Protein AF-A0A327JEM6-F1 (afdb_monomer_lite)

InterPro domains:
  IPR012675 Beta-grasp domain superfamily [G3DSA:3.10.20.30] (1-49)

Radius of gyration: 12.93 Å; chains: 1; bounding box: 37×15×33 Å

Organism: NCBI:txid34017

pLDDT: mean 89.33, std 11.74, range [44.41, 97.69]

Foldseek 3Di:
DPPQDKDKDWDFDDPDPPGDTDTDIDIGGDDPPDDPVNVVVVCVVDPPD

Secondary structure (DSSP, 8-state):
-----EEEEEEEE-SSTTSPPEEEEEEEE--TT--HHHHHHHHHHS---

Structure (mmCIF, N/CA/C/O backbone):
data_AF-A0A327JEM6-F1
#
_entry.id   AF-A0A327JEM6-F1
#
loop_
_atom_site.group_PDB
_atom_site.id
_atom_site.type_symbol
_atom_site.label_atom_id
_atom_site.label_alt_id
_atom_site.label_comp_id
_atom_site.label_asym_id
_atom_site.label_entity_id
_atom_site.label_seq_id
_atom_site.pdbx_PDB_ins_code
_atom_site.Cartn_x
_atom_site.Cartn_y
_atom_site.Cartn_z
_atom_site.occupancy
_atom_site.B_iso_or_equiv
_atom_site.auth_seq_id
_atom_site.auth_comp_id
_atom_site.auth_asym_id
_atom_site.auth_atom_id
_atom_site.pdbx_PDB_model_num
ATOM 1 N N . MET A 1 1 ? -24.729 -0.008 13.388 1.00 44.41 1 MET A N 1
ATOM 2 C CA . MET A 1 1 ? -23.866 -0.592 12.345 1.00 44.41 1 MET A CA 1
ATOM 3 C C . MET A 1 1 ? -22.590 0.222 12.333 1.00 44.41 1 MET A C 1
ATOM 5 O O . MET A 1 1 ? -22.650 1.383 11.958 1.00 44.41 1 MET A O 1
ATOM 9 N N . SER A 1 2 ? -21.493 -0.296 12.879 1.00 51.72 2 SER A N 1
ATOM 10 C CA . SER A 1 2 ? -20.202 0.394 12.812 1.00 51.72 2 SER A CA 1
ATOM 11 C C . SER A 1 2 ? -19.821 0.549 11.342 1.00 51.72 2 SER A C 1
ATOM 13 O O . SER A 1 2 ? -19.740 -0.453 10.636 1.00 51.72 2 SER A O 1
ATOM 15 N N . GLU A 1 3 ? -19.651 1.782 10.872 1.00 65.50 3 GLU A N 1
ATOM 16 C CA . GLU A 1 3 ? -19.155 2.058 9.524 1.00 65.50 3 GLU A CA 1
ATOM 17 C C . GLU A 1 3 ? -17.830 1.313 9.325 1.00 65.50 3 GLU A C 1
ATOM 19 O O . GLU A 1 3 ? -16.854 1.561 10.040 1.00 65.50 3 GLU A O 1
ATOM 24 N N . ASN A 1 4 ? -17.804 0.361 8.389 1.00 77.81 4 ASN A N 1
ATOM 25 C CA . ASN A 1 4 ? -16.583 -0.334 8.000 1.00 77.81 4 ASN A CA 1
ATOM 26 C C . ASN A 1 4 ? -15.692 0.666 7.263 1.00 77.81 4 ASN A C 1
ATOM 28 O O . ASN A 1 4 ? -15.802 0.831 6.052 1.00 77.81 4 ASN A O 1
ATOM 32 N N . LYS A 1 5 ? -14.840 1.375 8.007 1.00 90.44 5 LYS A N 1
ATOM 33 C CA . LYS A 1 5 ? -13.853 2.284 7.426 1.00 90.44 5 LYS A CA 1
ATOM 34 C C . LYS A 1 5 ? -12.884 1.476 6.573 1.00 90.44 5 LYS A C 1
ATOM 36 O O . LYS A 1 5 ? -12.328 0.487 7.047 1.00 90.44 5 LYS A O 1
ATOM 41 N N . THR A 1 6 ? -12.659 1.916 5.346 1.00 92.94 6 THR A N 1
ATOM 42 C CA . THR A 1 6 ? -11.655 1.354 4.444 1.00 92.94 6 THR A CA 1
ATOM 43 C C . THR A 1 6 ? -10.536 2.363 4.212 1.00 92.94 6 THR A C 1
ATOM 45 O O . THR A 1 6 ? -10.691 3.564 4.447 1.00 92.94 6 THR A O 1
ATOM 48 N N . ILE A 1 7 ? -9.371 1.866 3.804 1.00 92.88 7 ILE A N 1
ATOM 49 C CA . ILE A 1 7 ? -8.250 2.681 3.338 1.00 92.88 7 ILE A CA 1
ATOM 50 C C . ILE A 1 7 ? -7.929 2.254 1.912 1.00 92.88 7 ILE A C 1
ATOM 52 O O . ILE A 1 7 ? -7.744 1.064 1.649 1.00 92.88 7 ILE A O 1
ATOM 56 N N . LYS A 1 8 ? -7.809 3.243 1.023 1.00 94.94 8 LYS A N 1
ATOM 57 C CA . LYS A 1 8 ? -7.335 3.060 -0.345 1.00 94.94 8 LYS A CA 1
ATOM 58 C C . LYS A 1 8 ? -5.820 3.268 -0.417 1.00 94.94 8 LYS A C 1
ATOM 60 O O . LYS A 1 8 ? -5.320 4.321 -0.024 1.00 94.94 8 LYS A O 1
ATOM 65 N N . PHE A 1 9 ? -5.106 2.282 -0.944 1.00 95.19 9 PHE A N 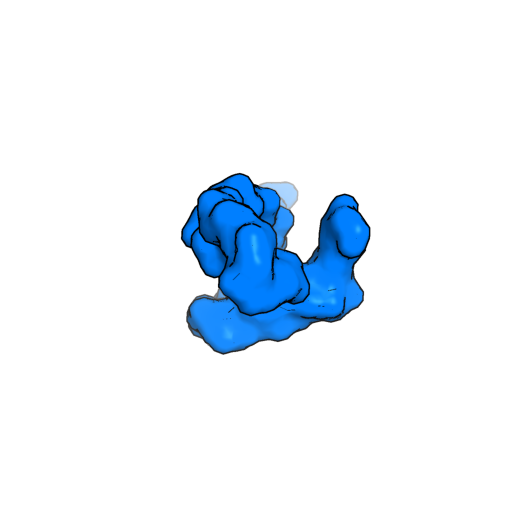1
ATOM 66 C CA . PHE A 1 9 ? -3.685 2.343 -1.274 1.00 95.19 9 PHE A CA 1
ATOM 67 C C . PHE A 1 9 ? -3.514 2.370 -2.790 1.00 95.19 9 PHE A C 1
ATOM 69 O O . PHE A 1 9 ? -4.180 1.62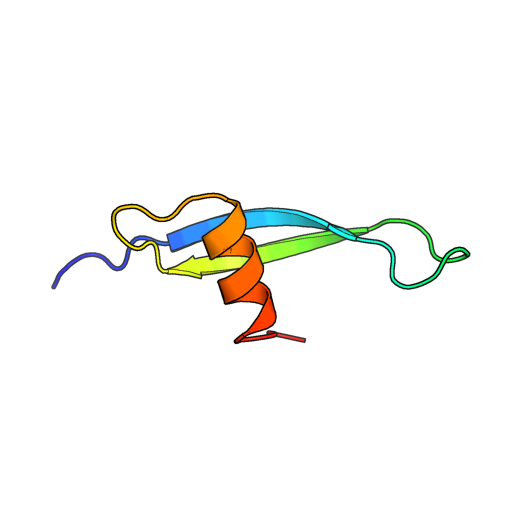2 -3.495 1.00 95.19 9 PHE A O 1
ATOM 76 N N . ILE A 1 10 ? -2.596 3.203 -3.277 1.00 96.19 10 ILE A N 1
ATOM 77 C CA . ILE A 1 10 ? -2.115 3.181 -4.662 1.00 96.19 10 ILE A CA 1
ATOM 78 C C . ILE A 1 10 ? -0.638 2.803 -4.579 1.00 96.19 10 ILE A C 1
ATOM 80 O O . ILE A 1 10 ? 0.158 3.549 -4.006 1.00 96.19 10 ILE A O 1
ATOM 84 N N . ILE A 1 11 ? -0.285 1.621 -5.079 1.00 95.06 11 ILE A N 1
ATOM 85 C CA . ILE A 1 11 ? 1.061 1.055 -4.980 1.00 95.06 11 ILE A CA 1
ATOM 86 C C . ILE A 1 11 ? 1.638 0.937 -6.384 1.00 95.06 11 ILE A C 1
ATOM 88 O O . ILE A 1 11 ? 1.061 0.280 -7.245 1.00 95.06 11 ILE A O 1
ATOM 92 N N . THR A 1 12 ? 2.803 1.541 -6.609 1.00 96.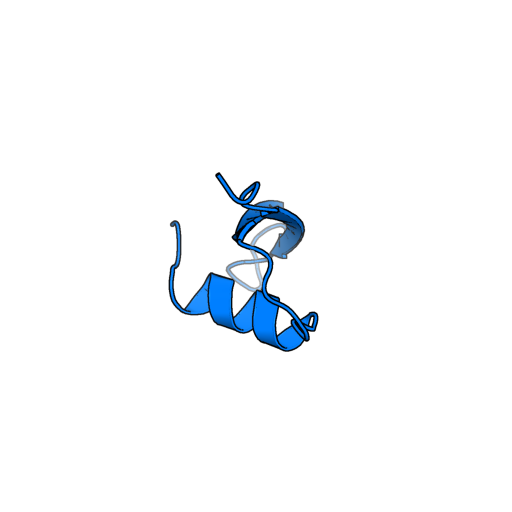56 12 THR A N 1
ATOM 93 C CA . THR A 1 12 ? 3.565 1.302 -7.836 1.00 96.56 12 THR A CA 1
ATOM 94 C C . THR A 1 12 ? 4.237 -0.063 -7.748 1.00 96.56 12 THR A C 1
ATOM 96 O O . THR A 1 12 ? 5.037 -0.301 -6.841 1.00 96.56 12 THR A O 1
ATOM 99 N N . ARG A 1 13 ? 3.921 -0.956 -8.683 1.00 94.62 13 ARG A N 1
ATOM 100 C CA . ARG A 1 13 ? 4.461 -2.313 -8.761 1.00 94.62 13 ARG A CA 1
ATOM 101 C C . ARG A 1 13 ? 5.172 -2.545 -10.076 1.00 94.62 13 ARG A C 1
ATOM 103 O O . ARG A 1 13 ? 4.946 -1.845 -11.055 1.00 94.62 13 ARG A O 1
ATOM 110 N N . GLN A 1 14 ? 6.045 -3.537 -10.058 1.00 96.56 14 GLN A N 1
ATOM 111 C CA . GLN A 1 14 ? 6.801 -4.001 -11.204 1.00 96.56 14 GLN A CA 1
ATOM 112 C C . GLN A 1 14 ? 6.985 -5.511 -11.021 1.00 96.56 14 GLN A C 1
ATOM 114 O O . GLN A 1 14 ? 7.530 -5.938 -10.003 1.00 96.56 14 GLN A O 1
ATOM 119 N N . ASP A 1 15 ? 6.481 -6.312 -11.958 1.00 92.56 15 ASP A N 1
ATOM 120 C CA . ASP A 1 15 ? 6.411 -7.772 -11.796 1.00 92.56 15 ASP A CA 1
ATOM 121 C C . ASP A 1 15 ? 7.765 -8.441 -12.049 1.00 92.56 15 ASP A C 1
ATOM 123 O O . ASP A 1 15 ? 8.162 -9.373 -11.350 1.00 92.56 15 ASP A O 1
ATOM 127 N N . THR A 1 16 ? 8.495 -7.942 -13.044 1.00 95.81 16 THR A N 1
ATOM 128 C CA . THR A 1 16 ? 9.842 -8.387 -13.421 1.00 95.81 16 THR A CA 1
ATOM 129 C C . THR A 1 16 ? 10.738 -7.183 -13.691 1.00 95.81 16 THR A C 1
ATOM 131 O O . THR A 1 16 ? 10.238 -6.093 -13.971 1.00 95.81 16 THR A O 1
ATOM 134 N N . SER A 1 17 ? 12.061 -7.372 -13.674 1.00 94.94 17 SER A N 1
ATOM 135 C CA . SER A 1 17 ? 13.040 -6.306 -13.961 1.00 94.94 17 SER A CA 1
ATOM 136 C C . SER A 1 17 ? 12.798 -5.581 -15.286 1.00 94.94 17 SER A C 1
ATOM 138 O O . SER A 1 17 ? 13.125 -4.403 -15.404 1.00 94.94 17 SER A O 1
ATOM 140 N N . ASP A 1 18 ? 12.213 -6.285 -16.256 1.00 96.25 18 ASP A N 1
ATOM 141 C CA . ASP A 1 18 ? 12.033 -5.804 -17.626 1.00 96.25 18 ASP A CA 1
ATOM 142 C C . ASP A 1 18 ? 10.620 -5.245 -17.865 1.00 96.25 18 ASP A C 1
ATOM 144 O O . ASP A 1 18 ? 10.354 -4.629 -18.896 1.00 96.25 18 ASP A O 1
ATOM 148 N N . SER A 1 19 ? 9.695 -5.465 -16.924 1.00 96.69 19 SER A N 1
ATOM 149 C CA . SER A 1 19 ? 8.328 -4.945 -17.004 1.00 96.69 19 SER A CA 1
ATOM 150 C C . SER A 1 19 ? 8.276 -3.455 -16.666 1.00 96.69 19 SER A C 1
ATOM 152 O O . SER A 1 19 ? 9.024 -2.972 -15.814 1.00 96.69 19 SER A O 1
ATOM 154 N N . ASN A 1 20 ? 7.366 -2.723 -17.312 1.00 97.31 20 ASN A N 1
ATOM 155 C CA . ASN A 1 20 ? 7.109 -1.331 -16.957 1.00 97.31 20 ASN A CA 1
ATOM 156 C C . ASN A 1 20 ? 6.398 -1.254 -15.597 1.00 97.31 20 ASN A C 1
ATOM 158 O O . ASN A 1 20 ? 5.460 -2.023 -15.368 1.00 97.31 20 ASN A O 1
ATOM 162 N N . PRO A 1 21 ? 6.776 -0.309 -14.718 1.00 97.69 21 PRO A N 1
ATOM 163 C CA . PRO A 1 21 ? 6.036 -0.071 -13.492 1.00 97.69 21 PRO A CA 1
ATOM 164 C C . PRO A 1 21 ? 4.590 0.345 -13.779 1.00 97.69 21 PRO A C 1
ATOM 166 O O . PRO A 1 21 ? 4.332 1.134 -14.690 1.00 97.69 21 PRO A O 1
ATOM 169 N N . TYR A 1 22 ? 3.655 -0.137 -12.969 1.00 96.25 22 TYR A N 1
ATOM 170 C CA . TYR A 1 22 ? 2.239 0.212 -13.046 1.00 96.25 22 TYR A CA 1
ATOM 171 C C . TYR A 1 22 ? 1.689 0.558 -11.663 1.00 96.25 22 TYR A C 1
ATOM 173 O O . TYR A 1 22 ? 2.256 0.177 -10.641 1.00 96.25 22 TYR A O 1
ATOM 181 N N . GLN A 1 23 ? 0.594 1.315 -11.623 1.00 97.12 23 GLN A N 1
ATOM 182 C CA . GLN A 1 23 ? -0.131 1.582 -10.383 1.00 97.12 23 GLN A CA 1
ATOM 183 C C . GLN A 1 23 ? -1.179 0.494 -10.166 1.00 97.12 23 GLN A C 1
ATOM 185 O O . GLN A 1 23 ? -1.994 0.237 -11.047 1.00 97.12 23 GLN A O 1
ATOM 190 N N . GLU A 1 24 ? -1.168 -0.113 -8.986 1.00 94.69 24 GLU A N 1
ATOM 191 C CA . GLU A 1 24 ? -2.205 -1.031 -8.529 1.00 94.69 24 GLU A CA 1
ATOM 192 C C . GLU A 1 24 ? -2.917 -0.431 -7.317 1.00 94.69 24 GLU A C 1
ATOM 194 O O . GLU A 1 24 ? -2.280 0.092 -6.395 1.00 94.69 24 GLU A O 1
ATOM 199 N N . GLU A 1 25 ? -4.246 -0.480 -7.329 1.00 95.19 25 GLU A N 1
ATOM 200 C CA . GLU A 1 25 ? -5.073 0.052 -6.253 1.00 95.19 25 GLU A CA 1
ATOM 201 C C . GLU A 1 25 ? -5.577 -1.072 -5.348 1.00 95.19 25 GLU A C 1
ATOM 203 O O . GLU A 1 25 ? -6.080 -2.089 -5.819 1.00 95.19 25 GLU A O 1
ATO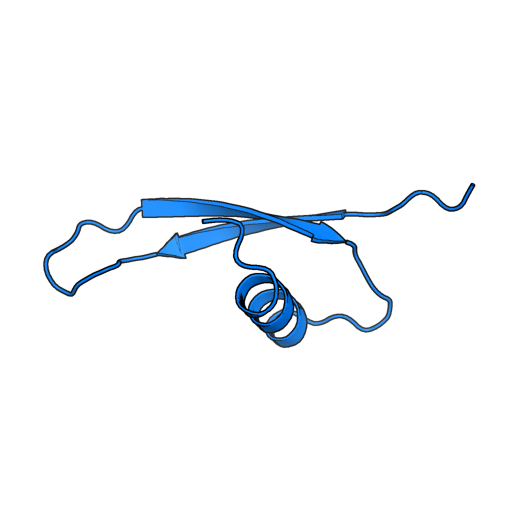M 208 N N . PHE A 1 26 ? -5.494 -0.857 -4.038 1.00 93.56 26 PHE A N 1
ATOM 209 C CA . PHE A 1 26 ? -6.003 -1.780 -3.029 1.00 93.56 26 PHE A CA 1
ATOM 210 C C . PHE A 1 26 ? -6.940 -1.054 -2.082 1.00 93.56 26 PHE A C 1
ATOM 212 O O . PHE A 1 26 ? -6.617 0.028 -1.594 1.00 93.56 26 PHE A O 1
ATOM 219 N N . GLU A 1 27 ? -8.065 -1.680 -1.758 1.00 93.38 27 GLU A N 1
ATOM 220 C CA . GLU A 1 27 ? -8.965 -1.212 -0.712 1.00 93.38 27 GLU A CA 1
ATOM 221 C C . GLU A 1 27 ? -9.027 -2.256 0.400 1.00 93.38 27 GLU A C 1
ATOM 223 O O . GLU A 1 27 ? -9.406 -3.404 0.174 1.00 93.38 27 GLU A O 1
ATOM 228 N N . ILE A 1 28 ? -8.611 -1.866 1.606 1.00 91.56 28 ILE A N 1
ATOM 229 C CA . ILE A 1 28 ? -8.543 -2.773 2.755 1.00 91.56 28 ILE A CA 1
ATOM 230 C C . ILE A 1 28 ? -9.298 -2.200 3.955 1.00 91.56 28 ILE A C 1
ATOM 232 O O . ILE A 1 28 ? -9.322 -0.978 4.144 1.00 91.56 28 ILE A O 1
ATOM 236 N N . PRO A 1 29 ? -9.904 -3.053 4.799 1.00 92.62 29 PRO A N 1
ATOM 237 C CA . PRO A 1 29 ? -10.586 -2.597 6.000 1.00 92.62 29 PRO A CA 1
ATOM 238 C C . PRO A 1 29 ? -9.585 -2.001 6.994 1.00 92.62 29 PRO A C 1
ATOM 240 O O . PRO A 1 29 ? -8.569 -2.614 7.330 1.00 92.62 29 PRO A O 1
ATOM 243 N N . TYR A 1 30 ? -9.896 -0.814 7.505 1.00 91.00 30 TYR A N 1
ATOM 244 C CA . TYR A 1 30 ? -9.124 -0.169 8.556 1.00 91.00 30 TYR A CA 1
ATOM 245 C C . TYR A 1 30 ? -9.261 -0.930 9.875 1.00 91.00 30 TYR A C 1
ATOM 247 O O . TYR A 1 30 ? -10.357 -1.317 10.285 1.00 91.00 30 TYR A O 1
ATOM 255 N N . ARG A 1 31 ? -8.143 -1.069 10.591 1.00 89.94 31 ARG A N 1
ATOM 256 C CA . ARG A 1 31 ? -8.113 -1.556 11.973 1.00 89.94 31 ARG A CA 1
ATOM 257 C C . ARG A 1 31 ? -7.404 -0.531 12.868 1.00 89.94 31 ARG A C 1
ATOM 259 O O . ARG A 1 31 ? -6.433 0.085 12.426 1.00 89.94 31 ARG A O 1
ATOM 266 N N . PRO A 1 32 ? -7.834 -0.342 14.128 1.00 91.56 32 PRO A N 1
ATOM 267 C CA . PRO A 1 32 ? -7.093 0.487 15.075 1.00 91.56 32 PRO A CA 1
ATOM 268 C C . PRO A 1 32 ? -5.624 0.053 15.181 1.00 91.56 32 PRO A C 1
ATOM 270 O O . PRO A 1 32 ? -5.328 -1.140 15.185 1.00 91.56 32 PRO A O 1
ATOM 273 N N . ASN A 1 33 ? -4.714 1.027 15.280 1.00 90.62 33 ASN A N 1
ATOM 274 C CA . ASN A 1 33 ? -3.255 0.828 15.341 1.00 90.62 33 ASN A CA 1
ATOM 275 C C . ASN A 1 33 ? -2.621 0.193 14.086 1.00 90.62 33 ASN A C 1
ATOM 277 O O . ASN A 1 33 ? -1.473 -0.250 14.127 1.00 90.62 33 ASN A O 1
ATOM 281 N N . MET A 1 34 ? -3.340 0.167 12.963 1.00 92.69 34 MET A N 1
ATOM 282 C CA . MET A 1 34 ? -2.804 -0.272 11.680 1.00 92.69 34 MET A CA 1
ATOM 283 C C . MET A 1 34 ? -1.802 0.754 11.137 1.00 92.69 34 MET A C 1
ATOM 285 O O . MET A 1 34 ? -2.133 1.919 10.926 1.00 92.69 34 MET A O 1
ATOM 289 N N . ASN A 1 35 ? -0.570 0.308 10.907 1.00 94.75 35 ASN A N 1
ATOM 290 C CA . ASN A 1 35 ? 0.470 1.066 10.216 1.00 94.75 35 ASN A CA 1
ATOM 291 C C . ASN A 1 35 ? 0.620 0.590 8.758 1.00 94.75 35 ASN A C 1
ATOM 293 O O . ASN A 1 35 ? 0.035 -0.418 8.350 1.00 94.75 35 ASN A O 1
ATOM 297 N N . VAL A 1 36 ? 1.449 1.286 7.976 1.00 94.56 36 VAL A N 1
ATOM 298 C CA . VAL A 1 36 ? 1.677 0.960 6.557 1.00 94.56 36 VAL A CA 1
ATOM 299 C C . VAL A 1 36 ? 2.200 -0.471 6.372 1.00 94.56 36 VAL A C 1
ATOM 301 O O . VAL A 1 36 ? 1.746 -1.172 5.477 1.00 94.56 36 VAL A O 1
ATOM 304 N N . ILE A 1 37 ? 3.082 -0.961 7.250 1.00 94.88 37 ILE A N 1
ATOM 305 C CA . ILE A 1 37 ? 3.604 -2.337 7.166 1.00 94.88 37 ILE A CA 1
ATOM 306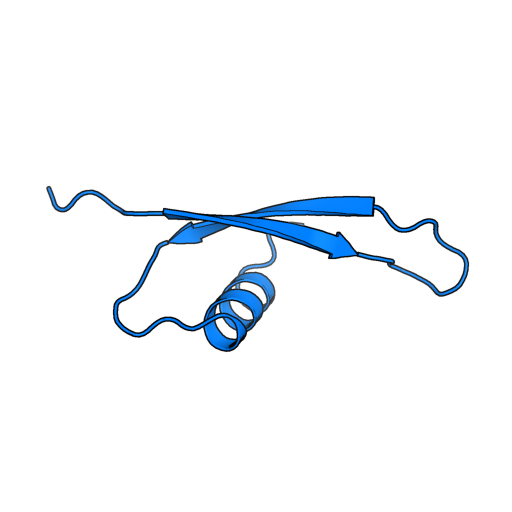 C C . ILE A 1 37 ? 2.471 -3.357 7.343 1.00 94.88 37 ILE A C 1
ATOM 308 O O . ILE A 1 37 ? 2.355 -4.300 6.563 1.00 94.88 37 ILE A O 1
ATOM 312 N N . SER A 1 38 ? 1.603 -3.164 8.337 1.00 93.94 38 SER A N 1
ATOM 313 C CA . SER A 1 38 ? 0.448 -4.037 8.561 1.00 93.94 38 SER A CA 1
ATOM 314 C C . SER A 1 38 ? -0.563 -3.990 7.412 1.00 93.94 38 SER A C 1
ATOM 316 O O . SER A 1 38 ? -1.142 -5.023 7.092 1.00 93.94 38 SER A O 1
ATOM 318 N N . ALA A 1 39 ? -0.710 -2.844 6.738 1.00 93.06 39 ALA A N 1
ATOM 319 C CA . ALA A 1 39 ? -1.507 -2.723 5.520 1.00 93.06 39 ALA A CA 1
ATOM 320 C C . ALA A 1 39 ? -0.937 -3.547 4.361 1.00 93.06 39 ALA A C 1
ATOM 322 O O . ALA A 1 39 ? -1.659 -4.332 3.753 1.00 93.06 39 ALA A O 1
ATOM 323 N N . LEU A 1 40 ? 0.369 -3.443 4.111 1.00 94.38 40 LEU A N 1
ATOM 324 C CA . LEU A 1 40 ? 1.044 -4.231 3.076 1.00 94.38 40 LEU A CA 1
ATOM 325 C C . LEU A 1 40 ? 1.002 -5.739 3.376 1.00 94.38 40 LEU A C 1
ATOM 327 O O . LEU A 1 40 ? 0.825 -6.549 2.467 1.00 94.38 40 LEU A O 1
ATOM 331 N N . MET A 1 41 ? 1.114 -6.137 4.649 1.00 93.69 41 MET A N 1
ATOM 332 C CA . MET A 1 41 ? 0.930 -7.538 5.049 1.00 93.69 41 MET A CA 1
ATOM 333 C C . MET A 1 41 ? -0.504 -8.029 4.827 1.00 93.69 41 MET A C 1
ATOM 335 O O . MET A 1 41 ? -0.681 -9.176 4.424 1.00 93.69 41 MET A O 1
ATOM 339 N N . GLU A 1 42 ? -1.514 -7.197 5.089 1.00 92.06 42 GLU A N 1
ATOM 340 C CA . GLU A 1 42 ? -2.921 -7.537 4.844 1.00 92.06 42 GLU A CA 1
ATOM 341 C C . GLU A 1 42 ? -3.184 -7.759 3.350 1.00 92.06 42 GLU A C 1
ATOM 343 O O . GLU A 1 42 ? -3.759 -8.783 2.986 1.00 92.06 42 GLU A O 1
ATOM 348 N N . ILE A 1 43 ? -2.677 -6.862 2.495 1.00 92.56 43 ILE A N 1
ATOM 349 C CA . ILE A 1 43 ? -2.738 -6.992 1.030 1.00 92.56 43 ILE A CA 1
ATOM 350 C C . ILE A 1 43 ? -2.106 -8.317 0.577 1.00 92.56 43 ILE A C 1
ATOM 352 O O . ILE A 1 43 ? -2.680 -9.034 -0.236 1.00 92.56 43 ILE A O 1
ATOM 356 N N . ARG A 1 44 ? -0.952 -8.697 1.146 1.00 90.69 44 ARG A N 1
ATOM 357 C CA . ARG A 1 44 ? -0.299 -9.980 0.832 1.00 90.69 44 ARG A CA 1
ATOM 358 C C . ARG A 1 44 ? -1.099 -11.201 1.304 1.00 90.69 44 ARG A C 1
ATOM 360 O O . ARG A 1 44 ? -1.018 -12.246 0.668 1.00 90.69 44 ARG A O 1
ATOM 367 N N . ARG A 1 45 ? -1.788 -11.120 2.449 1.00 88.94 45 ARG A N 1
ATOM 368 C CA . ARG A 1 45 ? -2.554 -12.245 3.025 1.00 88.94 45 ARG A CA 1
ATOM 369 C C . ARG A 1 45 ? -3.829 -12.542 2.246 1.00 88.94 45 ARG A C 1
ATOM 371 O O . ARG A 1 45 ? -4.199 -13.705 2.149 1.00 88.94 45 ARG A O 1
ATOM 378 N N . ASN A 1 46 ? -4.460 -11.503 1.710 1.00 84.25 46 ASN A N 1
ATOM 379 C CA . ASN A 1 46 ? -5.675 -11.595 0.911 1.00 84.25 46 ASN A CA 1
ATOM 380 C C . ASN A 1 46 ? -5.401 -11.017 -0.487 1.00 84.25 46 ASN A C 1
ATOM 382 O O . ASN A 1 46 ? -5.910 -9.938 -0.800 1.00 84.25 46 ASN A O 1
ATOM 386 N N . PRO A 1 47 ? -4.556 -11.679 -1.302 1.00 74.94 47 PRO A N 1
ATOM 387 C CA . PRO A 1 47 ? -4.257 -11.191 -2.637 1.00 74.94 47 PRO A CA 1
ATOM 388 C C . PRO A 1 47 ? -5.547 -11.211 -3.457 1.00 74.94 47 PRO A C 1
ATOM 390 O O . PRO A 1 47 ? -6.224 -12.233 -3.550 1.00 74.94 47 PRO A O 1
ATOM 393 N N . VAL A 1 48 ? -5.912 -10.053 -3.997 1.00 68.94 48 VAL A N 1
ATOM 394 C CA . VAL A 1 48 ? -7.121 -9.881 -4.815 1.00 68.94 48 VAL A CA 1
ATOM 395 C C . VAL A 1 48 ? -6.883 -10.236 -6.291 1.00 68.94 48 VAL A C 1
ATOM 397 O O . VAL A 1 48 ? -7.831 -10.186 -7.066 1.00 68.94 48 VAL A O 1
ATOM 400 N N . ASN A 1 49 ? -5.653 -10.646 -6.646 1.00 59.09 49 ASN A N 1
ATOM 401 C CA . ASN A 1 49 ? -5.182 -11.026 -7.984 1.00 59.09 49 ASN A CA 1
ATOM 402 C C . ASN A 1 49 ? -4.304 -12.282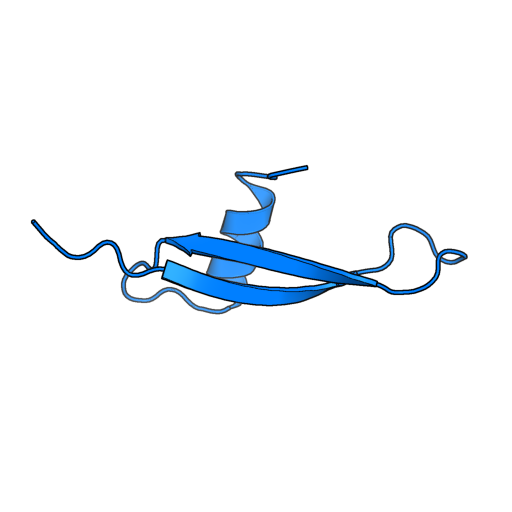 -7.935 1.00 59.09 49 ASN A C 1
ATOM 404 O O . ASN A 1 49 ? -3.530 -12.415 -6.955 1.00 59.09 49 ASN A O 1
#

Sequence (49 aa):
MSENKTIKFIITRQDTSDSNPYQEEFEIPYRPNMNVISALMEIRRNPVN